Protein AF-A0A3A0FWM7-F1 (afdb_monomer_lite)

Secondary structure (DSSP, 8-state):
--------------------S-S-TT---EEEEEEEE-SSEEEEEE-TTS-SS-EEEEEEETT---TTSTTTTEEEEEE-SBTTB-EEEEEE-SEEEEEEEEETTS---S----EEEE-S---SS-S-EEPP-

Structure (mmCIF, N/CA/C/O backbone):
data_AF-A0A3A0FWM7-F1
#
_entry.id   AF-A0A3A0FWM7-F1
#
loop_
_atom_site.group_PDB
_atom_site.id
_atom_site.type_symbol
_atom_site.label_atom_id
_atom_site.label_alt_id
_atom_site.label_comp_id
_atom_site.label_asym_id
_atom_site.label_entity_id
_atom_site.label_seq_id
_atom_site.pdbx_PDB_ins_code
_atom_site.Cartn_x
_atom_site.Cartn_y
_atom_site.Cartn_z
_atom_site.occupancy
_atom_site.B_iso_or_equiv
_atom_site.auth_seq_id
_atom_site.auth_comp_id
_atom_site.auth_asym_id
_atom_site.auth_atom_id
_atom_site.pdbx_PDB_model_num
ATOM 1 N N . MET A 1 1 ? 0.598 19.987 -4.100 1.00 24.94 1 MET A N 1
ATOM 2 C CA . MET A 1 1 ? -0.868 20.110 -3.944 1.00 24.94 1 MET A CA 1
ATOM 3 C C . MET A 1 1 ? -1.376 18.742 -3.512 1.00 24.94 1 MET A C 1
ATOM 5 O O . MET A 1 1 ? -1.483 17.868 -4.355 1.00 24.94 1 MET A O 1
ATOM 9 N N . LEU A 1 2 ? -1.531 18.505 -2.204 1.00 25.70 2 LEU A N 1
ATOM 10 C CA . LEU A 1 2 ? -1.967 17.209 -1.675 1.00 25.70 2 LEU A CA 1
ATOM 11 C C . LEU A 1 2 ? -3.466 17.277 -1.394 1.00 25.70 2 LEU A C 1
ATOM 13 O O . LEU A 1 2 ? -3.898 18.075 -0.566 1.00 25.70 2 LEU A O 1
ATOM 17 N N . VAL A 1 3 ? -4.251 16.461 -2.089 1.00 25.81 3 VAL A N 1
ATOM 18 C CA . VAL A 1 3 ? -5.661 16.248 -1.760 1.00 25.81 3 VAL A CA 1
ATOM 19 C C . VAL A 1 3 ? -5.808 14.776 -1.406 1.00 25.81 3 VAL A C 1
ATOM 21 O O . VAL A 1 3 ? -5.804 13.920 -2.285 1.00 25.81 3 VAL A O 1
ATOM 24 N N . TRP A 1 4 ? -5.904 14.498 -0.107 1.00 34.12 4 TRP A N 1
ATOM 25 C CA . TRP A 1 4 ? -6.240 13.186 0.437 1.00 34.12 4 TRP A CA 1
ATOM 26 C C . TRP A 1 4 ? -7.722 13.209 0.793 1.00 34.12 4 TRP A C 1
ATOM 28 O O . TRP A 1 4 ? -8.145 14.021 1.617 1.00 34.12 4 TRP A O 1
ATOM 38 N N . ARG A 1 5 ? -8.528 12.356 0.164 1.00 28.80 5 ARG A N 1
ATOM 39 C CA . ARG A 1 5 ? -9.902 12.108 0.606 1.00 28.80 5 ARG A CA 1
ATOM 40 C C . ARG A 1 5 ? -10.140 10.609 0.667 1.00 28.80 5 ARG A C 1
ATOM 42 O O . ARG A 1 5 ? -10.049 9.925 -0.349 1.00 28.80 5 ARG A O 1
ATOM 49 N N . CYS A 1 6 ? -10.408 10.142 1.884 1.00 32.41 6 CYS A N 1
ATOM 50 C CA . CYS A 1 6 ? -10.996 8.841 2.157 1.00 32.41 6 CYS A CA 1
ATOM 51 C C . CYS A 1 6 ? -12.490 8.956 1.845 1.00 32.41 6 CYS A C 1
ATOM 53 O O . CYS A 1 6 ? -13.213 9.659 2.548 1.00 32.41 6 CYS A O 1
ATOM 55 N N . GLU A 1 7 ? -12.941 8.314 0.774 1.00 28.06 7 GLU A N 1
ATOM 56 C CA . GLU A 1 7 ? -14.363 8.097 0.512 1.00 28.06 7 GLU A CA 1
ATOM 57 C C . GLU A 1 7 ? -14.622 6.586 0.560 1.00 28.06 7 GLU A C 1
ATOM 59 O O . GLU A 1 7 ? -13.870 5.834 -0.067 1.00 28.06 7 GLU A O 1
ATOM 64 N N . PRO A 1 8 ? -15.640 6.122 1.306 1.00 34.31 8 PRO A N 1
ATOM 65 C CA . PRO A 1 8 ? -15.928 4.702 1.436 1.00 34.31 8 PRO A CA 1
ATOM 66 C C . PRO A 1 8 ? -16.787 4.238 0.257 1.00 34.31 8 PRO A C 1
ATOM 68 O O . PRO A 1 8 ? -17.788 4.881 -0.068 1.00 34.31 8 PRO A O 1
ATOM 71 N N . ALA A 1 9 ? -16.451 3.101 -0.359 1.00 28.52 9 ALA A N 1
ATOM 72 C CA . ALA A 1 9 ? -17.396 2.397 -1.225 1.00 28.52 9 ALA A CA 1
ATOM 73 C C . ALA A 1 9 ? -17.067 0.904 -1.428 1.00 28.52 9 ALA A C 1
ATOM 75 O O . ALA A 1 9 ? -16.357 0.532 -2.356 1.00 28.52 9 ALA A O 1
ATOM 76 N N . PHE A 1 10 ? -17.765 0.090 -0.629 1.00 27.05 10 PHE A N 1
ATOM 77 C CA . PHE A 1 10 ? -18.413 -1.191 -0.954 1.00 27.05 10 PHE A CA 1
ATOM 78 C C . PHE A 1 10 ? -17.584 -2.454 -1.277 1.00 27.05 10 PHE A C 1
ATOM 80 O O . PHE A 1 10 ? -16.485 -2.410 -1.827 1.00 27.05 10 PHE A O 1
ATOM 87 N N . PRO A 1 11 ? -18.148 -3.643 -0.951 1.00 36.88 11 PRO A N 1
ATOM 88 C CA . PRO A 1 11 ? -17.396 -4.876 -0.862 1.00 36.88 11 PRO A CA 1
ATOM 89 C C . PRO A 1 11 ? -17.341 -5.566 -2.218 1.00 36.88 11 PRO A C 1
ATOM 91 O O . PRO A 1 11 ? -18.347 -5.736 -2.904 1.00 36.88 11 PRO A O 1
ATOM 94 N N . SER A 1 12 ? -16.176 -6.083 -2.575 1.00 30.30 12 SER A N 1
ATOM 95 C CA . SER A 1 12 ? -16.096 -7.214 -3.490 1.00 30.30 12 SER A CA 1
ATOM 96 C C . SER A 1 12 ? -14.899 -8.067 -3.124 1.00 30.30 12 SER A C 1
ATOM 98 O O . SER A 1 12 ? -13.801 -7.572 -2.884 1.00 30.30 12 SER A O 1
ATOM 100 N N . MET A 1 13 ? -15.178 -9.357 -2.947 1.00 38.91 13 MET A N 1
ATOM 101 C CA . MET A 1 13 ? -14.205 -10.409 -2.682 1.00 38.91 13 MET A CA 1
ATOM 102 C C . MET A 1 13 ? -13.058 -10.321 -3.682 1.00 38.91 13 MET A C 1
ATOM 104 O O . MET A 1 13 ? -13.307 -10.298 -4.886 1.00 38.91 13 MET A O 1
ATOM 108 N N . LEU A 1 14 ? -11.817 -10.372 -3.204 1.00 33.97 14 LEU A N 1
ATOM 109 C CA . LEU A 1 14 ? -10.719 -10.754 -4.072 1.00 33.97 14 LEU A CA 1
ATOM 110 C C . LEU A 1 14 ? -9.693 -11.576 -3.305 1.00 33.97 14 LEU A C 1
ATOM 112 O O . LEU A 1 14 ? -9.279 -11.239 -2.200 1.00 33.97 14 LEU A O 1
ATOM 116 N N . ARG A 1 15 ? -9.377 -12.722 -3.903 1.00 34.88 15 ARG A N 1
ATOM 117 C CA . ARG A 1 15 ? -8.429 -13.712 -3.414 1.00 34.88 15 ARG A CA 1
ATOM 118 C C . ARG A 1 15 ? -7.042 -13.081 -3.335 1.00 34.88 15 ARG A C 1
ATOM 120 O O . ARG A 1 15 ? -6.571 -12.530 -4.324 1.00 34.88 15 ARG A O 1
ATOM 127 N N . ILE A 1 16 ? -6.386 -13.238 -2.188 1.00 36.25 16 ILE A N 1
ATOM 128 C CA . ILE A 1 16 ? -4.949 -13.013 -2.039 1.00 36.25 16 ILE A CA 1
ATOM 129 C C . ILE A 1 16 ? -4.263 -14.025 -2.963 1.00 36.25 16 ILE A C 1
ATOM 131 O O . ILE A 1 16 ? -4.256 -15.226 -2.683 1.00 36.25 16 ILE A O 1
ATOM 135 N N . LEU A 1 17 ? -3.756 -13.568 -4.107 1.00 38.41 17 LEU A N 1
ATOM 136 C CA . LEU A 1 17 ? -2.812 -14.357 -4.885 1.00 38.41 17 LEU A CA 1
ATOM 137 C C . LEU A 1 17 ? -1.528 -14.396 -4.064 1.00 38.41 17 LEU A C 1
ATOM 139 O O . LEU A 1 17 ? -0.833 -13.394 -3.934 1.00 38.41 17 LEU A O 1
ATOM 143 N N . ALA A 1 18 ? -1.262 -15.553 -3.464 1.00 37.22 18 ALA A N 1
ATOM 144 C CA . ALA A 1 18 ? 0.016 -15.873 -2.856 1.00 37.22 18 ALA A CA 1
ATOM 145 C C . ALA A 1 18 ? 1.082 -15.921 -3.964 1.00 37.22 18 ALA A C 1
ATOM 147 O O . ALA A 1 18 ? 1.417 -16.986 -4.478 1.00 37.22 18 ALA A O 1
ATOM 148 N N . GLY A 1 19 ? 1.558 -14.750 -4.386 1.00 44.41 19 GLY A N 1
ATOM 149 C CA . GLY A 1 19 ? 2.786 -14.633 -5.153 1.00 44.41 19 GLY A CA 1
ATOM 150 C C . GLY A 1 19 ? 3.950 -15.045 -4.260 1.00 44.41 19 GLY A C 1
ATOM 151 O O . GLY A 1 19 ? 4.030 -14.649 -3.098 1.00 44.41 19 GLY A O 1
ATOM 152 N N . THR A 1 20 ? 4.849 -15.875 -4.777 1.00 51.44 20 THR A N 1
ATOM 153 C CA . THR A 1 20 ? 6.148 -16.097 -4.142 1.00 51.44 20 THR A CA 1
ATOM 154 C C . THR A 1 20 ? 6.891 -14.766 -4.086 1.00 51.44 20 THR A C 1
ATOM 156 O O . THR A 1 20 ? 7.064 -14.132 -5.126 1.00 51.44 20 THR A O 1
ATOM 159 N N . CYS A 1 21 ? 7.354 -14.356 -2.901 1.00 63.78 21 CYS A N 1
ATOM 160 C CA . CYS A 1 21 ? 8.266 -13.224 -2.728 1.00 63.78 21 CYS A CA 1
ATOM 161 C C . CYS A 1 21 ? 9.630 -13.575 -3.349 1.00 63.78 21 CYS A C 1
ATOM 163 O O . CYS A 1 21 ? 10.574 -13.960 -2.676 1.00 63.78 21 CYS A O 1
ATOM 165 N N . ALA A 1 22 ? 9.704 -13.565 -4.673 1.00 56.38 22 ALA A N 1
ATOM 166 C CA . ALA A 1 22 ? 10.937 -13.728 -5.439 1.00 56.38 22 ALA A CA 1
ATOM 167 C C . ALA A 1 22 ? 11.313 -12.423 -6.153 1.00 56.38 22 ALA A C 1
ATOM 169 O O . ALA A 1 22 ? 12.349 -12.356 -6.805 1.00 56.38 22 ALA A O 1
ATOM 170 N N . VAL A 1 23 ? 10.466 -11.397 -6.018 1.00 52.97 23 VAL A N 1
ATOM 171 C CA . VAL A 1 23 ? 10.521 -10.160 -6.802 1.00 52.97 23 VAL A CA 1
ATOM 172 C C . VAL A 1 23 ? 11.027 -8.955 -5.996 1.00 52.97 23 VAL A C 1
ATOM 174 O O . VAL A 1 23 ? 11.414 -7.948 -6.568 1.00 52.97 23 VAL A O 1
ATOM 177 N N . PHE A 1 24 ? 11.163 -9.104 -4.674 1.00 64.56 24 PHE A N 1
ATOM 178 C CA . PHE A 1 24 ? 11.814 -8.128 -3.793 1.00 64.56 24 PHE A CA 1
ATOM 179 C C . PHE A 1 24 ? 13.357 -8.211 -3.637 1.00 64.56 24 PHE A C 1
ATOM 181 O O . PHE A 1 24 ? 13.890 -7.365 -2.923 1.00 64.56 24 PHE A O 1
ATOM 188 N N . PRO A 1 25 ? 14.134 -9.168 -4.203 1.00 53.56 25 PRO A N 1
ATOM 189 C CA . PRO A 1 25 ? 15.518 -9.376 -3.758 1.00 53.56 25 PRO A CA 1
ATOM 190 C C . PRO A 1 25 ? 16.477 -8.243 -4.152 1.00 53.56 25 PRO A C 1
ATOM 192 O O . PRO A 1 25 ? 17.571 -8.174 -3.602 1.00 53.56 25 PRO A O 1
ATOM 195 N N . ASN A 1 26 ? 16.075 -7.371 -5.083 1.00 56.25 26 ASN A N 1
ATOM 196 C CA . ASN A 1 26 ? 16.911 -6.296 -5.618 1.00 56.25 26 ASN A CA 1
ATOM 197 C C . ASN A 1 26 ? 16.337 -4.893 -5.366 1.00 56.25 26 ASN A C 1
ATOM 199 O O . ASN A 1 26 ? 16.835 -3.937 -5.954 1.00 56.25 26 ASN A O 1
ATOM 203 N N . THR A 1 27 ? 15.299 -4.736 -4.536 1.00 59.72 27 THR A N 1
ATOM 204 C CA . THR A 1 27 ? 14.723 -3.405 -4.296 1.00 59.72 27 THR A CA 1
ATOM 205 C C . THR A 1 27 ? 15.648 -2.606 -3.374 1.00 59.72 27 THR A C 1
ATOM 207 O O . THR A 1 27 ? 15.526 -2.664 -2.150 1.00 59.72 27 THR A O 1
ATOM 210 N N . SER A 1 28 ? 16.614 -1.888 -3.949 1.00 64.88 28 SER A N 1
ATOM 211 C CA . SER A 1 28 ? 17.474 -0.953 -3.211 1.00 64.88 28 SER A CA 1
ATOM 212 C C . SER A 1 28 ? 16.731 0.299 -2.759 1.00 64.88 28 SER A C 1
ATOM 214 O O . SER A 1 28 ? 17.183 0.973 -1.836 1.00 64.88 28 SER A O 1
ATOM 216 N N . GLU A 1 29 ? 15.594 0.594 -3.388 1.00 75.25 29 GLU A N 1
ATOM 217 C CA . GLU A 1 29 ? 14.780 1.757 -3.082 1.00 75.25 29 GLU A CA 1
ATOM 218 C C . GLU A 1 29 ? 13.335 1.351 -2.794 1.00 75.25 29 GLU A C 1
ATOM 220 O O . GLU A 1 29 ? 12.685 0.631 -3.557 1.00 75.25 29 GLU A O 1
ATOM 225 N N . TYR A 1 30 ? 12.845 1.804 -1.647 1.00 84.56 30 TYR A N 1
ATOM 226 C CA . TYR A 1 30 ? 11.501 1.556 -1.163 1.00 84.56 30 TYR A CA 1
ATOM 227 C C . TYR A 1 30 ? 11.061 2.721 -0.283 1.00 84.56 30 TYR A C 1
ATOM 229 O O . TYR A 1 30 ? 11.873 3.400 0.345 1.00 84.56 30 TYR A O 1
ATOM 237 N N . ASP A 1 31 ? 9.753 2.899 -0.186 1.00 86.69 31 ASP A N 1
ATOM 238 C CA . ASP A 1 31 ? 9.124 3.762 0.796 1.00 86.69 31 ASP A CA 1
ATOM 239 C C . ASP A 1 31 ? 8.336 2.927 1.794 1.00 86.69 31 ASP A C 1
ATOM 241 O O . ASP A 1 31 ? 7.631 1.981 1.431 1.00 86.69 31 ASP A O 1
ATOM 245 N N . VAL A 1 32 ? 8.423 3.317 3.065 1.00 87.31 32 VAL A N 1
ATOM 246 C CA . VAL A 1 32 ? 7.669 2.686 4.145 1.00 87.31 32 VAL A CA 1
ATOM 247 C C . VAL A 1 32 ? 6.633 3.663 4.681 1.00 87.31 32 VAL A C 1
ATOM 249 O O . VAL A 1 32 ? 6.941 4.784 5.088 1.00 87.31 32 VAL A O 1
ATOM 252 N N . PHE A 1 33 ? 5.388 3.209 4.720 1.00 87.12 33 PHE A N 1
ATOM 253 C CA . PHE A 1 33 ? 4.273 3.907 5.337 1.00 87.12 33 PHE A CA 1
ATOM 254 C C . PHE A 1 33 ? 3.799 3.125 6.552 1.00 87.12 33 PHE A C 1
ATOM 256 O O . PHE A 1 33 ? 3.722 1.898 6.530 1.00 87.12 33 PHE A O 1
ATOM 263 N N . ARG A 1 34 ? 3.440 3.833 7.615 1.00 85.88 34 ARG A N 1
ATOM 264 C CA . ARG A 1 34 ? 2.882 3.232 8.822 1.00 85.88 34 ARG A CA 1
ATOM 265 C C . ARG A 1 34 ? 1.370 3.367 8.809 1.00 85.88 34 ARG A C 1
ATOM 267 O O . ARG A 1 34 ? 0.866 4.482 8.701 1.00 85.88 34 ARG A O 1
ATOM 274 N N . LEU A 1 35 ? 0.665 2.244 8.921 1.00 86.75 35 LEU A N 1
ATOM 275 C CA . LEU A 1 35 ? -0.795 2.177 8.977 1.00 86.75 35 LEU A CA 1
ATOM 276 C C . LEU A 1 35 ? -1.235 1.842 10.402 1.00 86.75 35 LEU A C 1
ATOM 278 O O . LEU A 1 35 ? -0.805 0.829 10.958 1.00 86.75 35 LEU A O 1
ATOM 282 N N . ALA A 1 36 ? -2.104 2.667 10.980 1.00 87.31 36 ALA A N 1
ATOM 283 C CA . ALA A 1 36 ? -2.748 2.391 12.260 1.00 87.31 36 ALA A CA 1
ATOM 284 C C . ALA A 1 36 ? -4.192 1.939 12.013 1.00 87.31 36 ALA A C 1
ATOM 286 O O . ALA A 1 36 ? -5.017 2.720 11.548 1.00 87.31 36 ALA A O 1
ATOM 287 N N . VAL A 1 37 ? -4.476 0.675 12.321 1.00 86.00 37 VAL A N 1
ATOM 288 C CA . VAL A 1 37 ? -5.799 0.052 12.190 1.00 86.00 37 VAL A CA 1
ATOM 289 C C . VAL A 1 37 ? -6.418 -0.013 13.580 1.00 86.00 37 VAL A C 1
ATOM 291 O O . VAL A 1 37 ? -5.861 -0.645 14.481 1.00 86.00 37 VAL A O 1
ATOM 294 N N . THR A 1 38 ? -7.555 0.645 13.784 1.00 85.50 38 THR A N 1
ATOM 295 C CA . THR A 1 38 ? -8.202 0.752 15.106 1.00 85.50 38 THR A CA 1
ATOM 296 C C . THR A 1 38 ? -9.357 -0.227 15.284 1.00 85.50 38 THR A C 1
ATOM 298 O O . THR A 1 38 ? -9.667 -0.632 16.405 1.00 85.50 38 THR A O 1
ATOM 301 N N . ALA A 1 39 ? -9.956 -0.668 14.180 1.00 84.88 39 ALA A N 1
ATOM 302 C CA . ALA A 1 39 ? -11.029 -1.649 14.146 1.00 84.88 39 ALA A CA 1
ATOM 303 C C . ALA A 1 39 ? -10.775 -2.653 13.024 1.00 84.88 39 ALA A C 1
ATOM 305 O O . ALA A 1 39 ? -10.114 -2.334 12.041 1.00 84.88 39 ALA A O 1
ATOM 306 N N . ARG A 1 40 ? -11.326 -3.866 13.150 1.00 87.69 40 ARG A N 1
ATOM 307 C CA . ARG A 1 40 ? -11.226 -4.841 12.066 1.00 87.69 40 ARG A CA 1
ATOM 308 C C . ARG A 1 40 ? -11.894 -4.282 10.811 1.00 87.69 40 ARG A C 1
ATOM 310 O O . ARG A 1 40 ? -13.094 -4.012 10.828 1.00 87.69 40 ARG A O 1
ATOM 317 N N . SER A 1 41 ? -11.130 -4.139 9.738 1.00 85.94 41 SER A N 1
ATOM 318 C CA . SER A 1 41 ? -11.560 -3.439 8.530 1.00 85.94 41 SER A CA 1
ATOM 319 C C . SER A 1 41 ? -10.868 -4.007 7.294 1.00 85.94 41 SER A C 1
ATOM 321 O O . SER A 1 41 ? -9.804 -4.627 7.369 1.00 85.94 41 SER A O 1
ATOM 323 N N . ARG A 1 42 ? -11.497 -3.826 6.133 1.00 86.88 42 ARG A N 1
ATOM 324 C CA . ARG A 1 42 ? -10.895 -4.166 4.846 1.00 86.88 42 ARG A CA 1
ATOM 325 C C . ARG A 1 42 ? -10.111 -2.976 4.330 1.00 86.88 42 ARG A C 1
ATOM 327 O O . ARG A 1 42 ? -10.667 -1.890 4.244 1.00 86.88 42 ARG A O 1
ATOM 334 N N . TRP A 1 43 ? -8.872 -3.211 3.917 1.00 88.81 43 TRP A N 1
ATOM 335 C CA . TRP A 1 43 ? -7.983 -2.208 3.346 1.00 88.81 43 TRP A CA 1
ATOM 336 C C . TRP A 1 43 ? -7.632 -2.558 1.907 1.00 88.81 43 TRP A C 1
ATOM 338 O O . TRP A 1 43 ? -7.340 -3.712 1.592 1.00 88.81 43 TRP A O 1
ATOM 348 N N . THR A 1 44 ? -7.647 -1.556 1.032 1.00 92.69 44 THR A N 1
ATOM 349 C CA . THR A 1 44 ? -7.148 -1.644 -0.339 1.00 92.69 44 THR A CA 1
ATOM 350 C C . THR A 1 44 ? -6.105 -0.564 -0.588 1.00 92.69 44 THR A C 1
ATOM 352 O O . THR A 1 44 ? -6.385 0.624 -0.459 1.00 92.69 44 THR A O 1
ATOM 355 N N . VAL A 1 45 ? -4.909 -0.986 -0.988 1.00 91.75 45 VAL A N 1
ATOM 356 C CA . VAL A 1 45 ? -3.839 -0.121 -1.495 1.00 91.75 45 VAL A CA 1
ATOM 357 C C . VAL A 1 45 ? -3.754 -0.344 -2.998 1.00 91.75 45 VAL A C 1
ATOM 359 O O . VAL A 1 45 ? -3.634 -1.484 -3.437 1.00 91.75 45 VAL A O 1
ATOM 362 N N . SER A 1 46 ? -3.828 0.716 -3.798 1.00 93.06 46 SER A N 1
ATOM 363 C CA . SER A 1 46 ? -3.801 0.617 -5.259 1.00 93.06 46 SER A CA 1
ATOM 364 C C . SER A 1 46 ? -2.875 1.657 -5.873 1.00 93.06 46 SER A C 1
ATOM 366 O O . SER A 1 46 ? -3.119 2.858 -5.743 1.00 93.06 46 SER A O 1
ATOM 368 N N . LEU A 1 47 ? -1.882 1.192 -6.628 1.00 91.62 47 LEU A N 1
ATOM 369 C CA . LEU A 1 47 ? -1.039 2.020 -7.494 1.00 91.62 47 LEU A CA 1
ATOM 370 C C . LEU A 1 47 ? -1.547 2.055 -8.946 1.00 91.62 47 LEU A C 1
ATOM 372 O O . LEU A 1 47 ? -1.069 2.861 -9.734 1.00 91.62 47 LEU A O 1
ATOM 376 N N . CYS A 1 48 ? -2.572 1.258 -9.272 1.00 92.69 48 CYS A N 1
ATOM 377 C CA . CYS A 1 48 ? -3.171 1.182 -10.606 1.00 92.69 48 CYS A CA 1
ATOM 378 C C . CYS A 1 48 ? -3.578 2.545 -11.187 1.00 92.69 48 CYS A C 1
ATOM 380 O O . CYS A 1 48 ? -4.385 3.265 -10.589 1.00 92.69 48 CYS A O 1
ATOM 382 N N . ASN A 1 49 ? -3.103 2.831 -12.399 1.00 92.56 49 ASN A N 1
ATOM 383 C CA . ASN A 1 49 ? -3.267 4.068 -13.161 1.00 92.56 49 ASN A CA 1
ATOM 384 C C . ASN A 1 49 ? -2.782 5.325 -12.413 1.00 92.56 49 ASN A C 1
ATOM 386 O O . ASN A 1 49 ? -3.358 6.405 -12.570 1.00 92.56 49 ASN A O 1
ATOM 390 N N . ARG A 1 50 ? -1.768 5.191 -11.546 1.00 87.75 50 ARG A N 1
ATOM 391 C CA . ARG A 1 50 ? -1.219 6.301 -10.736 1.00 87.75 50 ARG A CA 1
ATOM 392 C C . ARG A 1 50 ? 0.281 6.526 -10.926 1.00 87.75 50 ARG A C 1
ATOM 394 O O . ARG A 1 50 ? 0.816 7.475 -10.357 1.00 87.75 50 ARG A O 1
ATOM 401 N N . THR A 1 51 ? 0.950 5.659 -11.674 1.00 86.75 51 THR A N 1
ATOM 402 C CA . THR A 1 51 ? 2.388 5.710 -11.951 1.00 86.75 51 THR A CA 1
ATOM 403 C C . THR A 1 51 ? 2.700 4.895 -13.204 1.00 86.75 51 THR A C 1
ATOM 405 O O . THR A 1 51 ? 1.856 4.127 -13.644 1.00 86.75 51 THR A O 1
ATOM 408 N N . GLU A 1 52 ? 3.892 5.056 -13.769 1.00 87.75 52 GLU A N 1
ATOM 409 C CA . GLU A 1 52 ? 4.427 4.204 -14.845 1.00 87.75 52 GLU A CA 1
ATOM 410 C C . GLU A 1 52 ? 5.442 3.173 -14.316 1.00 87.75 52 GLU A C 1
ATOM 412 O O . GLU A 1 52 ? 5.965 2.364 -15.082 1.00 87.75 52 GLU A O 1
ATOM 417 N N . LEU A 1 53 ? 5.737 3.223 -13.012 1.00 85.81 53 LEU A N 1
ATOM 418 C CA . LEU A 1 53 ? 6.662 2.312 -12.343 1.00 85.81 53 LEU A CA 1
ATOM 419 C C . LEU A 1 53 ? 6.137 0.871 -12.333 1.00 85.81 53 LEU A C 1
ATOM 421 O O . LEU A 1 53 ? 4.924 0.641 -12.267 1.00 85.81 53 LEU A O 1
ATOM 425 N N . ASP A 1 54 ? 7.071 -0.080 -12.327 1.00 87.75 54 ASP A N 1
ATOM 426 C CA . ASP A 1 54 ? 6.807 -1.494 -12.071 1.00 87.75 54 ASP A CA 1
ATOM 427 C C . ASP A 1 54 ? 6.734 -1.712 -10.553 1.00 87.75 54 ASP A C 1
ATOM 429 O O . ASP A 1 54 ? 7.728 -1.955 -9.869 1.00 87.75 54 ASP A O 1
ATOM 433 N N . THR A 1 55 ? 5.569 -1.403 -9.984 1.00 88.69 55 THR A N 1
ATOM 434 C CA . THR A 1 55 ? 5.427 -1.240 -8.534 1.00 88.69 55 THR A CA 1
ATOM 435 C C . THR A 1 55 ? 5.187 -2.559 -7.842 1.00 88.69 55 THR A C 1
ATOM 437 O O . THR A 1 55 ? 4.361 -3.354 -8.287 1.00 88.69 55 THR A O 1
ATOM 440 N N . VAL A 1 56 ? 5.732 -2.661 -6.640 1.00 89.12 56 VAL A N 1
ATOM 441 C CA . VAL A 1 56 ? 5.527 -3.760 -5.712 1.00 89.12 56 VAL A CA 1
ATOM 442 C C . VAL A 1 56 ? 4.933 -3.219 -4.414 1.00 89.12 56 VAL A C 1
ATOM 444 O O . VAL A 1 56 ? 5.366 -2.179 -3.915 1.00 89.12 56 VAL A O 1
ATOM 447 N N . VAL A 1 57 ? 3.955 -3.920 -3.839 1.00 90.25 57 VAL A N 1
ATOM 448 C CA . VAL A 1 57 ? 3.377 -3.574 -2.534 1.00 90.25 57 VAL A CA 1
ATOM 449 C C . VAL A 1 57 ? 3.428 -4.761 -1.574 1.00 90.25 57 VAL A C 1
ATOM 451 O O . VAL A 1 57 ? 3.008 -5.871 -1.903 1.00 90.25 57 VAL A O 1
ATOM 454 N N . ALA A 1 58 ? 3.913 -4.529 -0.358 1.00 91.38 58 ALA A N 1
ATOM 455 C CA . ALA A 1 58 ? 3.953 -5.527 0.705 1.00 91.38 58 ALA A CA 1
ATOM 456 C C . ALA A 1 58 ? 3.481 -4.948 2.036 1.00 91.38 58 ALA A C 1
ATOM 458 O O . ALA A 1 58 ? 3.683 -3.774 2.334 1.00 91.38 58 ALA A O 1
ATOM 459 N N . LEU A 1 59 ? 2.863 -5.795 2.851 1.00 93.44 59 LEU A N 1
ATOM 460 C CA . LEU A 1 59 ? 2.391 -5.448 4.180 1.00 93.44 59 LEU A CA 1
ATOM 461 C C . LEU A 1 59 ? 3.069 -6.324 5.230 1.00 93.44 59 LEU A C 1
ATOM 463 O O . LEU A 1 59 ? 3.109 -7.546 5.090 1.00 93.44 59 LEU A O 1
ATOM 467 N N . TYR A 1 60 ? 3.513 -5.701 6.316 1.00 92.75 60 TYR A N 1
ATOM 468 C CA . TYR A 1 60 ? 4.147 -6.337 7.468 1.00 92.75 60 TYR A CA 1
ATOM 469 C C . TYR A 1 60 ? 3.485 -5.858 8.760 1.00 92.75 60 TYR A C 1
ATOM 471 O O . TYR A 1 60 ? 2.813 -4.823 8.792 1.00 92.75 60 TYR A O 1
ATOM 479 N N . ARG A 1 61 ? 3.719 -6.575 9.864 1.00 94.19 61 ARG A N 1
ATOM 480 C CA . ARG A 1 61 ? 3.546 -5.979 11.199 1.00 94.19 61 ARG A CA 1
ATOM 481 C C . ARG A 1 61 ? 4.534 -4.819 11.368 1.00 94.19 61 ARG A C 1
ATOM 483 O O . ARG A 1 61 ? 5.613 -4.836 10.778 1.00 94.19 61 ARG A O 1
ATOM 490 N N . ASP A 1 62 ? 4.177 -3.835 12.187 1.00 91.12 62 ASP A N 1
ATOM 491 C CA . ASP A 1 62 ? 5.091 -2.749 12.555 1.00 91.12 62 ASP A CA 1
ATOM 492 C C . ASP A 1 62 ? 6.434 -3.302 13.067 1.00 91.12 62 ASP A C 1
ATOM 494 O O . ASP A 1 62 ? 6.460 -4.217 13.893 1.00 91.12 62 ASP A O 1
ATOM 498 N N . GLY A 1 63 ? 7.542 -2.785 12.533 1.00 88.69 63 GLY A N 1
ATOM 499 C CA . GLY A 1 63 ? 8.902 -3.226 12.866 1.00 88.69 63 GLY A CA 1
ATOM 500 C C . GLY A 1 63 ? 9.327 -4.608 12.341 1.00 88.69 63 GLY A C 1
ATOM 501 O O . GLY A 1 63 ? 10.443 -5.024 12.631 1.00 88.69 63 GLY A O 1
ATOM 502 N N . ALA A 1 64 ? 8.484 -5.326 11.588 1.00 90.88 64 ALA A N 1
ATOM 503 C CA . ALA A 1 64 ? 8.816 -6.659 11.067 1.00 90.88 64 ALA A CA 1
ATOM 504 C C . ALA A 1 64 ? 9.447 -6.653 9.663 1.00 90.88 64 ALA A C 1
ATOM 506 O O . ALA A 1 64 ? 9.901 -7.699 9.206 1.00 90.88 64 ALA A O 1
ATOM 507 N N . PHE A 1 65 ? 9.462 -5.508 8.975 1.00 89.31 65 PHE A N 1
ATOM 508 C CA . PHE A 1 65 ? 10.134 -5.377 7.685 1.00 89.31 65 PHE A CA 1
ATOM 509 C C . PHE A 1 65 ? 11.656 -5.308 7.880 1.00 89.31 65 PHE A C 1
ATOM 511 O O . PHE A 1 65 ? 12.154 -4.396 8.539 1.00 89.31 65 PHE A O 1
ATOM 518 N N . ASP A 1 66 ? 12.374 -6.262 7.287 1.00 87.88 66 ASP A N 1
ATOM 519 C CA . ASP A 1 66 ? 13.836 -6.290 7.211 1.00 87.88 66 ASP A CA 1
ATOM 520 C C . ASP A 1 66 ? 14.265 -6.181 5.737 1.00 87.88 66 ASP A C 1
ATOM 522 O O . ASP A 1 66 ? 14.021 -7.118 4.973 1.00 87.88 66 ASP A O 1
ATOM 526 N N . PRO A 1 67 ? 14.916 -5.085 5.305 1.00 82.75 67 PRO A N 1
ATOM 527 C CA . PRO A 1 67 ? 15.348 -4.930 3.918 1.00 82.75 67 PRO A CA 1
ATOM 528 C C . PRO A 1 67 ? 16.432 -5.936 3.501 1.00 82.75 67 PRO A C 1
ATOM 530 O O . PRO A 1 67 ? 16.593 -6.185 2.309 1.00 82.75 67 PRO A O 1
ATOM 533 N N . ALA A 1 68 ? 17.161 -6.548 4.445 1.00 83.19 68 ALA A N 1
ATOM 534 C CA . ALA A 1 68 ? 18.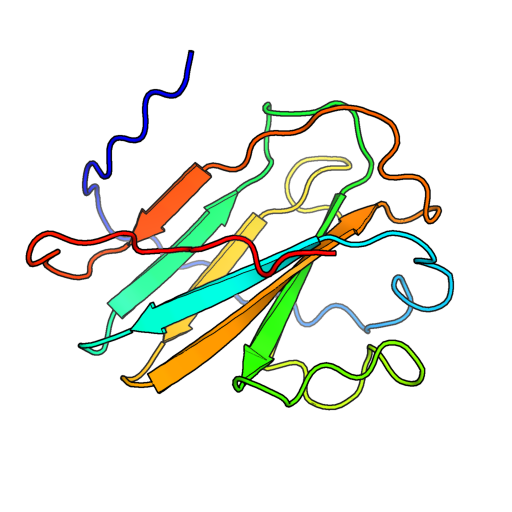116 -7.618 4.143 1.00 83.19 68 ALA A CA 1
ATOM 535 C C . ALA A 1 68 ? 17.431 -8.978 3.919 1.00 83.19 68 ALA A C 1
ATOM 537 O O . ALA A 1 68 ? 18.016 -9.886 3.323 1.00 83.19 68 ALA A O 1
ATOM 538 N N . ALA A 1 69 ? 16.189 -9.124 4.383 1.00 83.88 69 ALA A N 1
ATOM 539 C CA . ALA A 1 69 ? 15.377 -10.322 4.240 1.00 83.88 69 ALA A CA 1
ATOM 540 C C . ALA A 1 69 ? 13.908 -9.945 3.967 1.00 83.88 69 ALA A C 1
ATOM 542 O O . ALA A 1 69 ? 13.026 -10.321 4.743 1.00 83.88 69 ALA A O 1
ATOM 543 N N . PRO A 1 70 ? 13.610 -9.248 2.851 1.00 81.81 70 PRO A N 1
ATOM 544 C CA . PRO A 1 70 ? 12.307 -8.613 2.631 1.00 81.81 70 PRO A CA 1
ATOM 545 C C . PRO A 1 70 ? 11.164 -9.628 2.565 1.00 81.81 70 PRO A C 1
ATOM 547 O O . PRO A 1 70 ? 10.021 -9.317 2.849 1.00 81.81 70 PRO A O 1
ATOM 550 N N . CYS A 1 71 ? 11.452 -10.889 2.257 1.00 83.94 71 CYS A N 1
ATOM 551 C CA . CYS A 1 71 ? 10.439 -11.938 2.236 1.00 83.94 71 CYS A CA 1
ATOM 552 C C . CYS A 1 71 ? 10.070 -12.493 3.619 1.00 83.94 71 CYS A C 1
ATOM 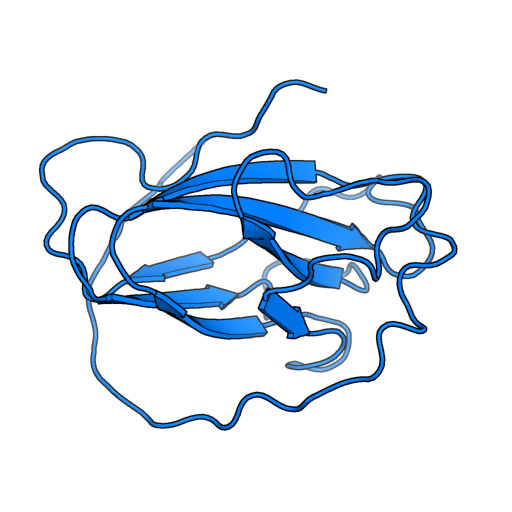554 O O . CYS A 1 71 ? 9.108 -13.254 3.741 1.00 83.94 71 CYS A O 1
ATOM 556 N N . GLY A 1 72 ? 10.822 -12.141 4.661 1.00 84.50 72 GLY A N 1
ATOM 557 C CA . GLY A 1 72 ? 10.523 -12.505 6.038 1.00 84.50 72 GLY A CA 1
ATOM 558 C C . GLY A 1 72 ? 9.372 -11.671 6.597 1.00 84.50 72 GLY A C 1
ATOM 559 O O . GLY A 1 72 ? 9.357 -10.454 6.478 1.00 84.50 72 GLY A O 1
ATOM 560 N N . GLY A 1 73 ? 8.393 -12.321 7.231 1.00 85.56 73 GLY A N 1
ATOM 561 C CA . GLY A 1 73 ? 7.343 -11.611 7.974 1.00 85.56 73 GLY A CA 1
ATOM 562 C C . GLY A 1 73 ? 6.283 -10.894 7.126 1.00 85.56 73 GLY A C 1
ATOM 563 O O . GLY A 1 73 ? 5.470 -10.162 7.695 1.00 85.56 73 GLY A O 1
ATOM 564 N N . ILE A 1 74 ? 6.251 -11.116 5.804 1.00 88.25 74 ILE A N 1
ATOM 565 C CA . ILE A 1 74 ? 5.183 -10.621 4.924 1.00 88.25 74 ILE A CA 1
ATOM 566 C C . ILE A 1 74 ? 3.833 -11.177 5.384 1.00 88.25 74 ILE A C 1
ATOM 568 O O . ILE A 1 74 ? 3.649 -12.386 5.525 1.00 88.25 74 ILE A O 1
ATOM 572 N N . LEU A 1 75 ? 2.866 -10.281 5.560 1.00 91.25 75 LEU A N 1
ATOM 573 C CA . LEU A 1 75 ? 1.465 -10.618 5.802 1.00 91.25 75 LEU A CA 1
ATOM 574 C C . LEU A 1 75 ? 0.679 -10.720 4.497 1.00 91.25 75 LEU A C 1
ATOM 576 O O . LEU A 1 75 ? -0.167 -11.600 4.349 1.00 91.25 75 LEU A O 1
ATOM 580 N N . ALA A 1 76 ? 0.938 -9.806 3.561 1.00 91.31 76 ALA A N 1
ATOM 581 C CA . ALA A 1 76 ? 0.293 -9.778 2.258 1.00 91.31 76 ALA A CA 1
ATOM 582 C C . ALA A 1 76 ? 1.181 -9.040 1.243 1.00 91.31 76 ALA A C 1
ATOM 584 O O . ALA A 1 76 ? 1.955 -8.162 1.617 1.00 91.31 76 ALA A O 1
ATOM 585 N N . PHE A 1 77 ? 1.088 -9.416 -0.030 1.00 89.50 77 PHE A N 1
ATOM 586 C CA . PHE A 1 77 ? 1.995 -8.962 -1.082 1.00 89.50 77 PHE A CA 1
ATOM 587 C C . PHE A 1 77 ? 1.292 -8.953 -2.438 1.00 89.50 77 PHE A C 1
ATOM 589 O O . PHE A 1 77 ? 0.454 -9.820 -2.706 1.00 89.50 77 PHE A O 1
ATOM 596 N N . ASN A 1 78 ? 1.656 -8.002 -3.293 1.00 90.44 78 ASN A N 1
ATOM 597 C CA . ASN A 1 78 ? 1.321 -8.028 -4.705 1.00 90.44 78 ASN A CA 1
ATOM 598 C C . ASN A 1 78 ? 2.405 -7.322 -5.545 1.00 90.44 78 ASN A C 1
ATOM 600 O O . ASN A 1 78 ? 3.005 -6.352 -5.091 1.00 90.44 78 ASN A O 1
ATOM 604 N N . ASP A 1 79 ? 2.622 -7.853 -6.745 1.00 85.25 79 ASP A N 1
ATOM 605 C CA . ASP A 1 79 ? 3.458 -7.356 -7.838 1.00 85.25 79 ASP A CA 1
ATOM 606 C C . ASP A 1 79 ? 2.703 -7.764 -9.113 1.00 85.25 79 ASP A C 1
ATOM 608 O O . ASP A 1 79 ? 2.340 -8.935 -9.225 1.00 85.25 79 ASP A O 1
ATOM 612 N N . ASP A 1 80 ? 2.382 -6.837 -10.013 1.00 88.06 80 ASP A N 1
ATOM 613 C CA . ASP A 1 80 ? 1.607 -7.080 -11.248 1.00 88.06 80 ASP A CA 1
ATOM 614 C C . ASP A 1 80 ? 0.085 -7.377 -11.113 1.00 88.06 80 ASP A C 1
ATOM 616 O O . ASP A 1 80 ? -0.455 -8.303 -11.729 1.00 88.06 80 ASP A O 1
ATOM 620 N N . HIS A 1 81 ? -0.678 -6.589 -10.342 1.00 90.12 81 HIS A N 1
ATOM 621 C CA . HIS A 1 81 ? -2.153 -6.700 -10.354 1.00 90.12 81 HIS A CA 1
ATOM 622 C C . HIS A 1 81 ? -2.804 -6.048 -11.585 1.00 90.12 81 HIS A C 1
ATOM 624 O O . HIS A 1 81 ? -3.812 -6.535 -12.100 1.00 90.12 81 HIS A O 1
ATOM 630 N N . CYS A 1 82 ? -2.315 -4.884 -12.000 1.00 91.56 82 CYS A N 1
ATOM 631 C CA . CYS A 1 82 ? -2.874 -4.071 -13.080 1.00 91.56 82 CYS A CA 1
ATOM 632 C C . CYS A 1 82 ? -1.754 -3.736 -14.060 1.00 91.56 82 CYS A C 1
ATOM 634 O O . CYS A 1 82 ? -1.197 -2.641 -14.045 1.00 91.56 82 CYS A O 1
ATOM 636 N N . ASP A 1 83 ? -1.408 -4.737 -14.867 1.00 89.44 83 ASP A N 1
ATOM 637 C CA . ASP A 1 83 ? -0.202 -4.778 -15.691 1.00 89.44 83 ASP A CA 1
ATOM 638 C C . ASP A 1 83 ? 1.053 -4.760 -14.817 1.00 89.44 83 ASP A C 1
ATOM 640 O O . ASP A 1 83 ? 1.244 -5.702 -14.065 1.00 89.44 83 ASP A O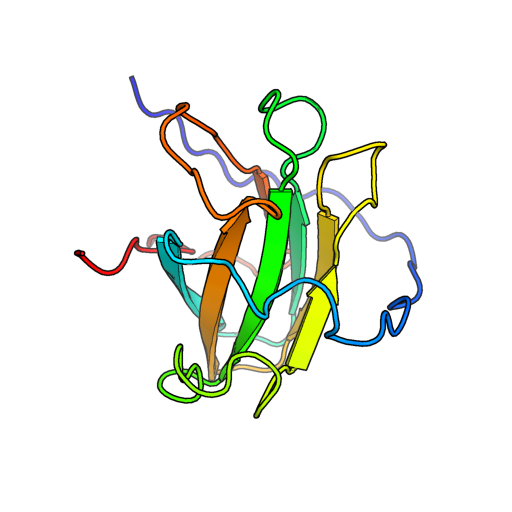 1
ATOM 644 N N . ARG A 1 84 ? 1.870 -3.705 -14.881 1.00 89.44 84 ARG A N 1
ATOM 645 C CA . ARG A 1 84 ? 3.097 -3.554 -14.071 1.00 89.44 84 ARG A CA 1
ATOM 646 C C . ARG A 1 84 ? 2.844 -2.942 -12.693 1.00 89.44 84 ARG A C 1
ATOM 648 O O . ARG A 1 84 ? 3.758 -2.633 -11.944 1.00 89.44 84 ARG A O 1
ATOM 655 N N . GLN A 1 85 ? 1.590 -2.627 -12.386 1.00 92.00 85 GLN A N 1
ATOM 656 C CA . GLN A 1 85 ? 1.245 -1.896 -11.175 1.00 92.00 85 GLN A CA 1
ATOM 657 C C . GLN A 1 85 ? 0.578 -2.804 -10.155 1.00 92.00 85 GLN A C 1
ATOM 659 O O . GLN A 1 85 ? -0.109 -3.773 -10.481 1.00 92.00 85 GLN A O 1
ATOM 664 N N . SER A 1 86 ? 0.752 -2.446 -8.892 1.00 91.75 86 SER A N 1
ATOM 665 C CA . SER A 1 86 ? 0.346 -3.262 -7.765 1.00 91.75 86 SER A CA 1
ATOM 666 C C . SER A 1 86 ? -0.963 -2.802 -7.150 1.00 91.75 86 SER A C 1
ATOM 668 O O . SER A 1 86 ? -1.255 -1.606 -7.016 1.00 91.75 86 SER A O 1
ATOM 670 N N . ARG A 1 87 ? -1.744 -3.782 -6.698 1.00 93.44 87 ARG A N 1
ATOM 671 C CA . ARG A 1 87 ? -2.905 -3.568 -5.837 1.00 93.44 87 ARG A CA 1
ATOM 672 C C . ARG A 1 87 ? -2.995 -4.686 -4.817 1.00 93.44 87 ARG A C 1
ATOM 674 O O . ARG A 1 87 ? -2.937 -5.864 -5.156 1.00 93.44 87 ARG A O 1
ATOM 681 N N . LEU A 1 88 ? -3.220 -4.297 -3.572 1.00 91.88 88 LEU A N 1
ATOM 682 C CA . LEU A 1 88 ? -3.373 -5.199 -2.446 1.00 91.88 88 LEU A CA 1
ATOM 683 C C . LEU A 1 88 ? -4.707 -4.942 -1.765 1.00 91.88 88 LEU A C 1
ATOM 685 O O . LEU A 1 88 ? -4.999 -3.804 -1.414 1.00 91.88 88 LEU A O 1
ATOM 689 N N . THR A 1 89 ? -5.488 -5.997 -1.547 1.00 92.62 89 THR A N 1
ATOM 690 C CA . THR A 1 89 ? -6.697 -5.955 -0.720 1.00 92.62 89 THR A CA 1
ATOM 691 C C . THR A 1 89 ? -6.567 -6.991 0.391 1.00 92.62 89 THR A C 1
ATOM 693 O O . THR A 1 89 ? -6.301 -8.160 0.114 1.00 92.62 89 THR A O 1
ATOM 696 N N . VAL A 1 90 ? -6.738 -6.565 1.642 1.00 91.19 90 VAL A N 1
ATOM 697 C CA . VAL A 1 90 ? -6.537 -7.404 2.831 1.00 91.19 90 VAL A CA 1
ATOM 698 C C . VAL A 1 90 ? -7.478 -6.981 3.960 1.00 91.19 90 VAL A C 1
ATOM 700 O O . VAL A 1 90 ? -7.736 -5.795 4.148 1.00 91.19 90 VAL A O 1
ATOM 703 N N . ASP A 1 91 ? -8.002 -7.952 4.707 1.00 91.25 91 ASP A N 1
ATOM 704 C CA . ASP A 1 91 ? -8.749 -7.689 5.939 1.00 91.25 91 ASP A CA 1
ATOM 705 C C . ASP A 1 91 ? -7.750 -7.634 7.110 1.00 91.25 91 ASP A C 1
ATOM 707 O O . ASP A 1 91 ? -7.001 -8.590 7.331 1.00 91.25 91 ASP A O 1
ATOM 711 N N . LEU A 1 92 ? -7.721 -6.522 7.847 1.00 89.56 92 LEU A N 1
ATOM 712 C CA . LEU A 1 92 ? -6.788 -6.279 8.950 1.00 89.56 92 LEU A CA 1
ATOM 713 C C . LEU A 1 92 ? -7.529 -6.236 10.280 1.00 89.56 92 LEU A C 1
ATOM 715 O O . LEU A 1 92 ? -8.572 -5.601 10.394 1.00 89.56 92 LEU A O 1
ATOM 719 N N . ASP A 1 93 ? -6.970 -6.895 11.292 1.00 92.75 93 ASP A N 1
ATOM 720 C CA . ASP A 1 93 ? -7.370 -6.709 12.688 1.00 92.7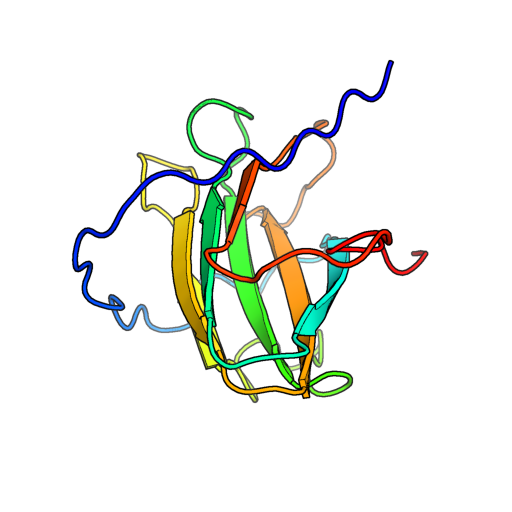5 93 ASP A CA 1
ATOM 721 C C . ASP A 1 93 ? -6.688 -5.456 13.276 1.00 92.75 93 ASP A C 1
ATOM 723 O O . ASP A 1 93 ? -5.669 -5.010 12.729 1.00 92.75 93 ASP A O 1
ATOM 727 N N . PRO A 1 94 ? -7.189 -4.904 14.401 1.00 91.00 94 PRO A N 1
ATOM 728 C CA . PRO A 1 94 ? -6.558 -3.767 15.062 1.00 91.00 94 PRO A CA 1
ATOM 729 C C . PRO A 1 94 ? -5.067 -3.988 15.329 1.00 91.00 94 PRO A C 1
ATOM 731 O O . PRO A 1 94 ? -4.648 -5.054 15.788 1.00 91.00 94 PRO A O 1
ATOM 734 N N . GLY A 1 95 ? -4.261 -2.971 15.045 1.00 89.81 95 GLY A N 1
ATOM 735 C CA . GLY A 1 95 ? -2.813 -3.034 15.161 1.00 89.81 95 GLY A CA 1
ATOM 736 C C . GLY A 1 95 ? -2.109 -2.004 14.290 1.00 89.81 95 GLY 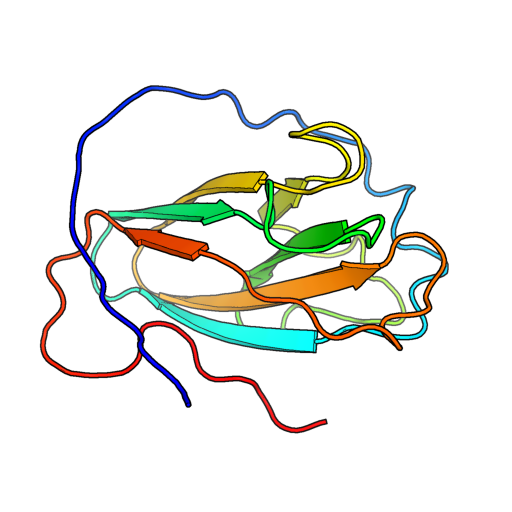A C 1
ATOM 737 O O . GLY A 1 95 ? -2.735 -1.223 13.576 1.00 89.81 95 GLY A O 1
ATOM 738 N N . VAL A 1 96 ? -0.782 -2.019 14.357 1.00 90.25 96 VAL A N 1
ATOM 739 C CA . VAL A 1 96 ? 0.069 -1.160 13.535 1.00 90.25 96 VAL A CA 1
ATOM 740 C C . VAL A 1 96 ? 0.805 -2.018 12.515 1.00 90.25 96 VAL A C 1
ATOM 742 O O . VAL A 1 96 ? 1.294 -3.109 12.832 1.00 90.25 96 VAL A O 1
ATOM 745 N N . TYR A 1 97 ? 0.857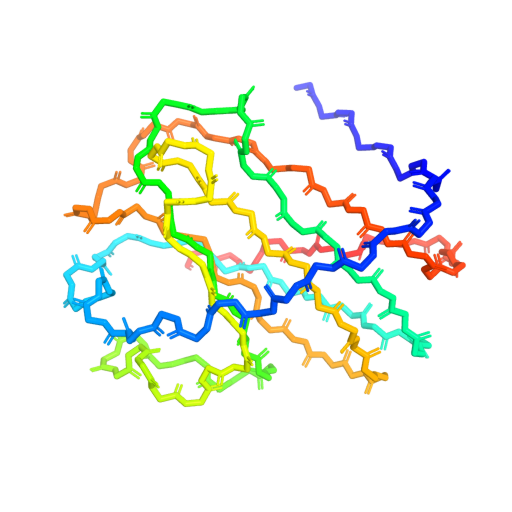 -1.524 11.286 1.00 92.12 97 TYR A N 1
ATOM 746 C CA . TYR A 1 97 ? 1.407 -2.230 10.140 1.00 92.12 97 TYR A CA 1
ATOM 747 C C . TYR A 1 97 ? 2.376 -1.335 9.374 1.00 92.12 97 TYR A C 1
ATOM 749 O O . TYR A 1 97 ? 2.213 -0.115 9.340 1.00 92.12 97 TYR A O 1
ATOM 757 N N . ALA A 1 98 ? 3.358 -1.961 8.732 1.00 91.12 98 ALA A N 1
ATOM 758 C CA . ALA A 1 98 ? 4.235 -1.311 7.772 1.00 91.12 98 ALA A CA 1
ATOM 759 C C . ALA A 1 98 ? 3.788 -1.694 6.357 1.00 91.12 98 ALA A C 1
ATOM 761 O O . ALA A 1 98 ? 3.761 -2.875 6.006 1.00 91.12 98 ALA A O 1
ATOM 762 N N . LEU A 1 99 ? 3.417 -0.696 5.563 1.00 92.00 99 LEU A N 1
ATOM 763 C CA . LEU A 1 99 ? 3.153 -0.807 4.137 1.00 92.00 99 LEU A CA 1
ATOM 764 C C . LEU A 1 99 ? 4.418 -0.395 3.392 1.00 92.00 99 LEU A C 1
ATOM 766 O O . LEU A 1 99 ? 4.833 0.759 3.464 1.00 92.00 99 LEU A O 1
ATOM 770 N N . VAL A 1 100 ? 5.013 -1.335 2.676 1.00 91.19 100 VAL A N 1
ATOM 771 C CA . VAL A 1 100 ? 6.199 -1.107 1.858 1.00 91.19 100 VAL A CA 1
ATOM 772 C C . VAL A 1 100 ? 5.758 -0.995 0.410 1.00 91.19 100 VAL A C 1
ATOM 774 O O . VAL A 1 100 ? 5.092 -1.895 -0.107 1.00 91.19 100 VAL A O 1
ATOM 777 N N . ILE A 1 101 ? 6.123 0.111 -0.228 1.00 89.12 101 ILE A N 1
ATOM 778 C CA . ILE A 1 101 ? 5.974 0.314 -1.666 1.00 89.12 101 ILE A CA 1
ATOM 779 C C . ILE A 1 101 ? 7.376 0.388 -2.250 1.00 89.12 101 ILE A C 1
ATOM 781 O O . ILE A 1 101 ? 8.196 1.184 -1.801 1.00 89.12 101 ILE A O 1
ATOM 785 N N . ALA A 1 102 ? 7.647 -0.446 -3.240 1.00 87.19 102 ALA A N 1
ATOM 786 C CA . ALA A 1 102 ? 8.924 -0.475 -3.933 1.00 87.19 102 ALA A CA 1
ATOM 787 C C . ALA A 1 102 ? 8.704 -0.516 -5.444 1.00 87.19 102 ALA A C 1
ATOM 789 O O . ALA A 1 102 ? 7.574 -0.641 -5.925 1.00 87.19 102 ALA A O 1
ATOM 790 N N . GLU A 1 103 ? 9.799 -0.429 -6.182 1.00 84.62 103 GLU A N 1
ATOM 791 C CA . GLU A 1 103 ? 9.836 -0.690 -7.613 1.00 84.62 103 GLU A CA 1
ATOM 792 C C . GLU A 1 103 ? 10.657 -1.960 -7.857 1.00 84.62 103 GLU A C 1
ATOM 794 O O . GLU A 1 103 ? 11.668 -2.204 -7.197 1.00 84.62 103 GLU A O 1
ATOM 799 N N . LYS A 1 104 ? 10.178 -2.809 -8.763 1.00 79.44 104 LYS A N 1
ATOM 800 C CA . LYS A 1 104 ? 10.671 -4.166 -9.017 1.00 79.44 104 LYS A CA 1
ATOM 801 C C . LYS A 1 104 ? 12.141 -4.245 -9.403 1.00 79.44 104 LYS A C 1
ATOM 803 O O . LYS A 1 104 ? 12.828 -5.204 -9.049 1.00 79.44 104 LYS A O 1
ATOM 808 N N . THR A 1 105 ? 12.620 -3.264 -10.155 1.00 72.44 105 THR A N 1
ATOM 809 C CA . THR A 1 105 ? 14.017 -3.146 -10.580 1.00 72.44 105 THR A CA 1
ATOM 810 C C . THR A 1 105 ? 14.892 -2.417 -9.557 1.00 72.44 105 THR A C 1
ATOM 812 O O . THR A 1 105 ? 16.115 -2.509 -9.649 1.00 72.44 105 THR A O 1
ATOM 815 N N . GLY A 1 106 ? 14.282 -1.789 -8.546 1.00 63.84 106 GLY A N 1
ATOM 816 C CA . GLY A 1 106 ? 14.953 -1.126 -7.431 1.00 63.84 106 GLY A CA 1
ATOM 817 C C . GLY A 1 106 ? 15.221 0.364 -7.636 1.00 63.84 106 GLY A C 1
ATOM 818 O O . GLY A 1 106 ? 16.030 0.907 -6.886 1.00 63.84 106 GLY A O 1
ATOM 819 N N . ASP A 1 107 ? 14.552 1.001 -8.603 1.00 66.25 107 ASP A N 1
ATOM 820 C CA . ASP A 1 107 ? 14.639 2.440 -8.892 1.00 66.25 107 ASP A CA 1
ATOM 821 C C . ASP A 1 107 ? 13.253 3.091 -8.710 1.00 66.25 107 ASP A C 1
ATOM 823 O O . ASP A 1 107 ? 12.386 3.013 -9.584 1.00 66.25 107 ASP A O 1
ATOM 827 N N . VAL A 1 108 ? 13.021 3.735 -7.559 1.00 60.09 108 VAL A N 1
ATOM 828 C CA . VAL A 1 108 ? 11.798 4.526 -7.296 1.00 60.09 108 VAL A CA 1
ATOM 829 C C . VAL A 1 108 ? 11.989 5.997 -7.689 1.00 60.09 108 VAL A C 1
ATOM 831 O O . VAL A 1 108 ? 11.256 6.870 -7.220 1.00 60.09 108 VAL A O 1
ATOM 834 N N . GLY A 1 109 ? 12.950 6.303 -8.569 1.00 62.53 109 GLY A N 1
ATOM 835 C CA . GLY A 1 109 ? 13.313 7.663 -8.971 1.00 62.53 109 GLY A CA 1
ATOM 836 C C . GLY A 1 109 ? 12.191 8.465 -9.643 1.00 62.53 109 GLY A C 1
ATOM 837 O O . GLY A 1 109 ? 12.279 9.694 -9.737 1.00 62.53 109 GLY A O 1
ATOM 838 N N . ALA A 1 110 ? 11.109 7.809 -10.077 1.00 71.56 110 ALA A N 1
ATOM 839 C CA . ALA A 1 110 ? 9.917 8.482 -10.581 1.00 71.56 110 ALA A CA 1
ATOM 840 C C . ALA A 1 110 ? 8.885 8.742 -9.465 1.00 71.56 110 ALA A C 1
ATOM 842 O O . ALA A 1 110 ? 8.620 7.876 -8.630 1.00 71.56 110 ALA A O 1
ATOM 843 N N . PRO A 1 111 ? 8.221 9.911 -9.464 1.00 80.00 111 PRO A N 1
ATOM 844 C CA . PRO A 1 111 ? 7.143 10.169 -8.521 1.00 80.00 111 PRO A CA 1
ATOM 845 C C . PRO A 1 111 ? 5.981 9.198 -8.755 1.00 80.00 111 PRO A C 1
ATOM 847 O O . PRO A 1 111 ? 5.572 8.960 -9.891 1.00 80.00 111 PRO A O 1
ATOM 850 N N . TYR A 1 112 ? 5.388 8.710 -7.670 1.00 84.12 112 TYR A N 1
ATOM 851 C CA . TYR A 1 112 ? 4.172 7.908 -7.709 1.00 84.12 112 TYR A CA 1
ATOM 852 C C . TYR A 1 112 ? 3.154 8.424 -6.690 1.00 84.12 112 TYR A C 1
ATOM 854 O O . TYR A 1 112 ? 3.475 9.146 -5.743 1.00 84.12 112 TYR A O 1
ATOM 862 N N . ALA A 1 113 ? 1.898 8.043 -6.893 1.00 86.31 113 ALA A N 1
ATOM 863 C CA . ALA A 1 113 ? 0.846 8.165 -5.898 1.00 86.31 113 ALA A CA 1
ATOM 864 C C . ALA A 1 113 ? 0.185 6.799 -5.710 1.00 86.31 113 ALA A C 1
ATOM 866 O O . ALA A 1 113 ? 0.157 5.983 -6.627 1.00 86.31 113 ALA A O 1
ATOM 867 N N . PHE A 1 114 ? -0.402 6.565 -4.542 1.00 86.25 114 PHE A N 1
ATOM 868 C CA . PHE A 1 114 ? -1.245 5.399 -4.308 1.00 86.25 114 PHE A CA 1
ATOM 869 C C . PHE A 1 114 ? -2.596 5.838 -3.752 1.00 86.25 114 PHE A C 1
ATOM 871 O O . PHE A 1 114 ? -2.715 6.853 -3.063 1.00 86.25 114 PHE A O 1
ATOM 878 N N . LYS A 1 115 ? -3.635 5.076 -4.086 1.00 88.50 115 LYS A N 1
ATOM 879 C CA . LYS A 1 115 ? -4.954 5.196 -3.473 1.00 88.50 115 LYS A CA 1
ATOM 880 C C . LYS A 1 115 ? -5.019 4.240 -2.289 1.00 88.50 115 LYS A C 1
ATOM 882 O O . LYS A 1 115 ? -4.652 3.075 -2.424 1.00 88.50 115 LYS A O 1
ATOM 887 N N . LEU A 1 116 ? -5.514 4.741 -1.167 1.00 87.19 116 LEU A N 1
ATOM 888 C CA . LEU A 1 116 ? -5.819 3.964 0.022 1.00 87.19 116 LEU A CA 1
ATOM 889 C C . LEU A 1 116 ? -7.330 4.012 0.247 1.00 87.19 116 LEU A C 1
ATOM 891 O O . LEU A 1 116 ? -7.908 5.096 0.306 1.00 87.19 116 LEU A O 1
ATOM 895 N N . GLU A 1 117 ? -7.961 2.853 0.346 1.00 87.06 117 GLU A N 1
ATOM 896 C CA . GLU A 1 117 ? -9.386 2.710 0.638 1.00 87.06 117 GLU A CA 1
ATOM 897 C C . GLU A 1 117 ? -9.542 1.793 1.845 1.00 87.06 117 GLU A C 1
ATOM 899 O O . GLU A 1 117 ? -8.879 0.759 1.928 1.00 87.06 117 GLU A O 1
ATOM 904 N N . THR A 1 118 ? -10.414 2.163 2.776 1.00 81.50 118 THR A N 1
ATOM 905 C CA . THR A 1 118 ? -10.736 1.329 3.930 1.00 81.50 118 THR A CA 1
ATOM 906 C C . THR A 1 118 ? -12.207 1.450 4.296 1.00 81.50 118 THR A C 1
ATOM 908 O O . THR A 1 118 ? -12.806 2.514 4.131 1.00 81.50 118 THR A O 1
ATOM 911 N N . ASP A 1 119 ? -12.769 0.354 4.802 1.00 81.94 119 ASP A N 1
ATOM 912 C CA . ASP A 1 119 ? -14.108 0.328 5.401 1.00 81.94 119 ASP A CA 1
ATOM 913 C C . ASP A 1 119 ? -14.085 0.748 6.889 1.00 81.94 119 ASP A C 1
ATOM 915 O O . ASP A 1 119 ? -15.107 0.705 7.574 1.00 81.94 119 ASP A O 1
ATOM 919 N N . GLU A 1 120 ? -12.919 1.132 7.419 1.00 70.88 120 GLU A N 1
ATOM 920 C CA . GLU A 1 120 ? -12.783 1.644 8.781 1.00 70.88 120 GLU A CA 1
ATOM 921 C C . GLU A 1 120 ? -13.458 3.013 8.931 1.00 70.88 120 GLU A C 1
ATOM 923 O O . GLU A 1 120 ? -13.220 3.937 8.152 1.00 70.88 120 GLU A O 1
ATOM 928 N N . ALA A 1 121 ? -14.293 3.165 9.962 1.00 54.88 121 ALA A N 1
ATOM 929 C CA . ALA A 1 121 ? -14.866 4.457 10.316 1.00 54.88 121 ALA A CA 1
ATOM 930 C C . ALA A 1 121 ? -13.752 5.375 10.851 1.00 54.88 121 ALA A C 1
ATOM 932 O O . ALA A 1 121 ? -13.332 5.247 11.998 1.00 54.88 121 ALA A O 1
ATOM 933 N N . VAL A 1 122 ? -13.253 6.280 10.007 1.00 52.91 122 VAL A N 1
ATOM 934 C CA . VAL A 1 122 ? -12.147 7.190 10.339 1.00 52.91 122 VAL A CA 1
ATOM 935 C C . VAL A 1 122 ? -12.591 8.195 11.410 1.00 52.91 122 VAL A C 1
ATOM 937 O O . VAL A 1 122 ? -13.398 9.081 11.133 1.00 52.91 122 VAL A O 1
ATOM 940 N N . SER A 1 123 ? -12.046 8.096 12.626 1.00 42.06 123 SER A N 1
ATOM 941 C CA . SER A 1 123 ? -11.992 9.225 13.563 1.00 42.06 123 SER A CA 1
ATOM 942 C C . SER A 1 123 ? -10.735 10.047 13.253 1.00 42.06 123 SER A C 1
ATOM 944 O O . SER A 1 123 ? -9.632 9.564 13.484 1.00 42.06 123 SER A O 1
ATOM 946 N N . ASP A 1 124 ? -10.920 11.234 12.669 1.00 41.41 124 ASP A N 1
ATOM 947 C CA . ASP A 1 124 ? -9.936 12.282 12.328 1.00 41.41 124 ASP A CA 1
ATOM 948 C C . ASP A 1 124 ? -8.440 12.005 12.644 1.00 41.41 124 ASP A C 1
ATOM 950 O O . ASP A 1 124 ? -7.971 12.215 13.762 1.00 41.41 124 ASP A O 1
ATOM 954 N N . GLY A 1 125 ? -7.659 11.612 11.625 1.00 42.16 125 GLY A N 1
ATOM 955 C CA . GLY A 1 125 ? -6.189 11.467 11.667 1.00 42.16 125 GLY A CA 1
ATOM 956 C C . GLY A 1 125 ? -5.648 10.612 10.504 1.00 42.16 125 GLY A C 1
ATOM 957 O O . GLY A 1 125 ? -6.418 9.835 9.941 1.00 42.16 125 GLY A O 1
ATOM 958 N N . PRO A 1 126 ? -4.375 10.758 10.065 1.00 44.41 126 PRO A N 1
ATOM 959 C CA . PRO A 1 126 ? -3.896 10.129 8.832 1.00 44.41 126 PRO A CA 1
ATOM 960 C C . PRO A 1 126 ? -3.872 8.598 8.942 1.00 44.41 126 PRO A C 1
ATOM 962 O O . PRO A 1 126 ? -3.217 8.037 9.813 1.00 44.41 126 PRO A O 1
ATOM 965 N N . CYS A 1 127 ? -4.538 7.916 8.006 1.00 58.03 127 CYS A N 1
ATOM 966 C CA . CYS A 1 127 ? -4.530 6.452 7.901 1.00 58.03 127 CYS A CA 1
ATOM 967 C C . CYS A 1 127 ? -3.157 5.875 7.500 1.00 58.03 127 CYS A C 1
ATOM 969 O O . CYS A 1 127 ? -2.930 4.679 7.660 1.00 58.03 127 CYS A O 1
ATOM 971 N N . ALA A 1 128 ? -2.259 6.711 6.970 1.00 55.12 128 ALA A N 1
ATOM 972 C CA . ALA A 1 128 ? -0.902 6.348 6.588 1.00 55.12 128 ALA A CA 1
ATOM 973 C C . ALA A 1 128 ? 0.043 7.544 6.766 1.00 55.12 128 ALA A C 1
ATOM 975 O O . ALA A 1 128 ? -0.221 8.619 6.223 1.00 55.12 128 ALA A O 1
ATOM 976 N N . GLU A 1 129 ? 1.155 7.356 7.472 1.00 63.31 129 GLU A N 1
ATOM 977 C CA . GLU A 1 129 ? 2.250 8.332 7.550 1.00 63.31 129 GLU A CA 1
ATOM 978 C C . GLU A 1 129 ? 3.498 7.743 6.892 1.00 63.31 129 GLU A C 1
ATOM 980 O O . GLU A 1 129 ? 3.857 6.598 7.174 1.00 63.31 129 GLU A O 1
ATOM 985 N N . ARG A 1 130 ? 4.156 8.499 6.002 1.00 65.81 130 ARG A N 1
ATOM 986 C CA . ARG A 1 130 ? 5.458 8.091 5.458 1.00 65.81 130 ARG A CA 1
ATOM 987 C C . ARG A 1 130 ? 6.473 8.160 6.590 1.00 65.81 130 ARG A C 1
ATOM 989 O O . ARG A 1 130 ? 6.696 9.236 7.142 1.00 65.81 130 ARG A O 1
ATOM 996 N N . LEU A 1 131 ? 7.085 7.031 6.917 1.00 64.19 131 LEU A N 1
ATOM 997 C CA . LEU A 1 131 ? 8.229 7.022 7.813 1.00 64.19 131 LEU A CA 1
ATOM 998 C C . LEU A 1 131 ? 9.388 7.666 7.045 1.00 64.19 131 LEU A C 1
ATOM 1000 O O . LEU A 1 131 ? 9.634 7.312 5.893 1.00 64.19 131 LEU A O 1
ATOM 1004 N N . ALA A 1 132 ? 9.996 8.699 7.632 1.00 44.19 132 ALA A N 1
ATOM 1005 C CA . ALA A 1 132 ? 11.114 9.431 7.036 1.00 44.19 132 ALA A CA 1
ATOM 1006 C C . ALA A 1 132 ? 12.217 8.463 6.542 1.00 44.19 132 ALA A C 1
ATOM 1008 O O . ALA A 1 132 ? 12.329 7.374 7.110 1.00 44.19 132 ALA A O 1
ATOM 1009 N N . PRO A 1 133 ? 12.982 8.843 5.495 1.00 47.03 133 PRO A N 1
ATOM 1010 C CA . PRO A 1 133 ? 13.996 7.979 4.883 1.00 47.03 133 PRO A CA 1
ATOM 1011 C C . PRO A 1 133 ? 15.062 7.499 5.872 1.00 47.03 133 PRO A C 1
ATOM 1013 O O . PRO A 1 133 ? 15.394 8.265 6.809 1.00 47.03 133 PRO A O 1
#

pLDDT: mean 73.6, std 21.52, range [24.94, 94.19]

Sequence (133 aa):
MLVWRCEPAFPSMLRILAGTCAVFPNTSEYDVFRLAVTARSRWTVSLCNRTELDTVVALYRDGAFDPAAPCGGILAFNDDHCDRQSRLTVDLDPGVYALVIAEKTGDVGAPYAFKLETDEAVSDGPCAERLAP

Foldseek 3Di:
DDDDDADADDDDDDDQPPDDPPQLQQQQDKWKKKFFDAAFKKKKKWQPPWDPFLKKKWKAAVPQADSNCRNGRTPGIFGQPRHSIDMDIDTDGGHMMIIMMTGRNNDPVDDTDMDMYMPDPDDDDDRIDTDDD

Radius of gyration: 13.99 Å; chains: 1; bounding box: 36×36×31 Å